Protein AF-A0A0D0BRH1-F1 (afdb_monomer_lite)

Organism: NCBI:txid944289

Secondary structure (DSSP, 8-state):
--HHHHHHHHHHHHTTTS---GGGS----HHHHHHTTPPPPHHHHHHHHHHHHHHHHHHHHHHHHHHHHHHHHHHHHHHH-TT----HHHHHHHHHHHHHHHHHHHHHHHHHHHHHHHHHHHT--SGGGT-----GGG----EEPPTTSSS-TT-EE--GGG--TT--TT-GGGS-----

Sequence (180 aa):
MPVTVIIQQQQQQTMHNTAQAAYNLPLLLPSEILLMGSSCDPVLLDYEWRLRYAAAHDALEQMRKHLLSRNAVLGWKLRYGHGVCEGNHSQNDVDRLTSKISACAARYRIHFKMIQHFSERLGKVNWSNGLKPLRGEDIWSISWGKDGDPTGEGYVVSSWIWNTSGIDHTNEENIAECKD

Radius of gyration: 23.88 Å; chains: 1; b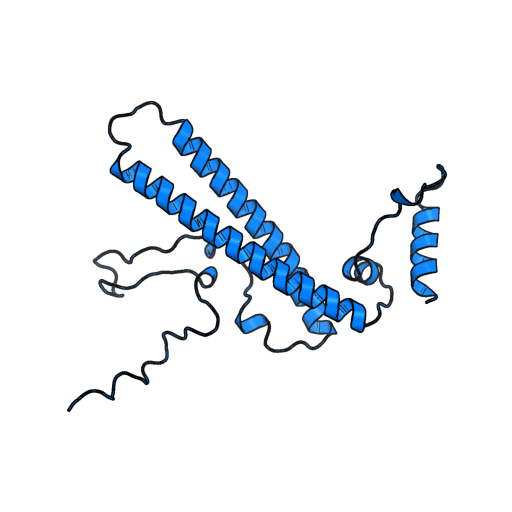ounding box: 44×70×58 Å

Foldseek 3Di:
DVQVVVVVVVVCVVDPDDDDDPVPPPPDQPLRSVVVVTDDDVVSLVVVLVVLLVQLVVLLVQLLVLQVVLVVLVVCCVPPVPPDPDDPPSVVSNVVSVVSNVVSLVSNQVSVVSNVVSCVVNVDPPSCLADDHDDPVQRHHWDADDPPDPPDHPDTDHHSSPDGRPDDPPCPPPPPPDDD

pLDDT: mean 74.86, std 16.6, range [39.56, 95.0]

Structure (mmCIF, N/CA/C/O backbone):
data_AF-A0A0D0BRH1-F1
#
_entry.id   AF-A0A0D0BRH1-F1
#
loop_
_atom_site.group_PDB
_atom_site.id
_atom_site.type_symbol
_atom_site.label_atom_id
_atom_site.label_alt_id
_atom_site.label_comp_id
_atom_site.label_asym_id
_atom_site.label_entity_id
_atom_site.label_seq_id
_atom_site.pdbx_PDB_ins_code
_atom_site.Cartn_x
_atom_site.Cartn_y
_atom_site.Cartn_z
_atom_site.occupancy
_atom_site.B_iso_or_equiv
_atom_site.auth_seq_id
_atom_site.auth_comp_id
_atom_site.auth_asym_id
_atom_site.auth_atom_id
_atom_site.pdbx_PDB_model_num
ATOM 1 N N . MET A 1 1 ? -22.704 5.656 24.750 1.00 46.12 1 MET A N 1
ATOM 2 C CA . MET A 1 1 ? -22.615 7.091 24.399 1.00 46.12 1 MET A CA 1
ATOM 3 C C . MET A 1 1 ? -21.843 8.010 25.381 1.00 46.12 1 MET A C 1
ATOM 5 O O . MET A 1 1 ? -21.705 9.168 25.020 1.00 46.12 1 MET A O 1
ATOM 9 N N . PRO A 1 2 ? -21.280 7.603 26.548 1.00 52.94 2 PRO A N 1
ATOM 10 C CA . PRO A 1 2 ? -20.543 8.553 27.409 1.00 52.94 2 PRO A CA 1
ATOM 11 C C . PRO A 1 2 ? -19.061 8.760 27.027 1.00 52.94 2 PRO A C 1
ATOM 13 O O . PRO A 1 2 ? -18.456 9.747 27.423 1.00 52.94 2 PRO A O 1
ATOM 16 N N . VAL A 1 3 ? -18.465 7.849 26.253 1.00 55.12 3 VAL A N 1
ATOM 17 C CA . VAL A 1 3 ? -17.013 7.829 25.986 1.00 55.12 3 VAL A CA 1
ATOM 18 C C . VAL A 1 3 ? -16.580 8.865 24.940 1.00 55.12 3 VAL A C 1
ATOM 20 O O . VAL A 1 3 ? -15.547 9.509 25.094 1.00 55.12 3 VAL A O 1
ATOM 23 N N . THR A 1 4 ? -17.394 9.088 23.907 1.00 54.50 4 THR A N 1
ATOM 24 C CA . THR A 1 4 ? -17.116 10.077 22.850 1.00 54.50 4 THR A CA 1
ATOM 25 C C . THR A 1 4 ? -17.102 11.510 23.381 1.00 54.50 4 THR A C 1
ATOM 27 O O . THR A 1 4 ? -16.318 12.331 22.910 1.00 54.50 4 THR A O 1
ATOM 30 N N . VAL A 1 5 ? -17.911 11.792 24.407 1.00 59.31 5 VAL A N 1
ATOM 31 C CA . VAL A 1 5 ? -17.961 13.094 25.088 1.00 59.31 5 VAL A CA 1
ATOM 32 C C . VAL A 1 5 ? -16.653 13.373 25.835 1.00 59.31 5 VAL A C 1
ATOM 34 O O . VAL A 1 5 ? -16.147 14.489 25.777 1.00 59.31 5 VAL A O 1
ATOM 37 N N . ILE A 1 6 ? -16.057 12.357 26.470 1.00 60.44 6 ILE A N 1
ATOM 38 C CA . ILE A 1 6 ? -14.798 12.499 27.224 1.00 60.44 6 ILE A CA 1
ATOM 39 C C . ILE A 1 6 ? -13.630 12.822 26.284 1.00 60.44 6 ILE A C 1
ATOM 41 O O . ILE A 1 6 ? -12.825 13.697 26.591 1.00 60.44 6 ILE A O 1
ATOM 45 N N . ILE A 1 7 ? -13.560 12.172 25.118 1.00 62.66 7 ILE A N 1
ATOM 46 C CA . ILE A 1 7 ? -12.506 12.425 24.119 1.00 62.66 7 ILE A CA 1
ATOM 47 C C . ILE A 1 7 ? -12.621 13.846 23.562 1.00 62.66 7 ILE A C 1
ATOM 49 O O . ILE A 1 7 ? -11.623 14.562 23.481 1.00 62.66 7 ILE A O 1
ATOM 53 N N . GLN A 1 8 ? -13.842 14.285 23.238 1.00 63.56 8 GLN A N 1
ATOM 54 C CA . GLN A 1 8 ? -14.086 15.660 22.795 1.00 63.56 8 GLN A CA 1
ATOM 55 C C . GLN A 1 8 ? -13.698 16.675 23.874 1.00 63.56 8 GLN A C 1
ATOM 57 O O . GLN A 1 8 ? -13.051 17.676 23.575 1.00 63.56 8 GLN A O 1
ATOM 62 N N . GLN A 1 9 ? -14.033 16.398 25.134 1.00 61.53 9 GLN A N 1
ATOM 63 C CA . GLN A 1 9 ? -13.709 17.278 26.252 1.00 61.53 9 GLN A CA 1
ATOM 64 C C . GLN A 1 9 ? -12.194 17.354 26.511 1.00 61.53 9 GLN A C 1
ATOM 66 O O . GLN A 1 9 ? -11.673 18.441 26.753 1.00 61.53 9 GLN A O 1
ATOM 71 N N . GLN A 1 10 ? -11.461 16.241 26.391 1.00 61.03 10 GLN A N 1
ATOM 72 C CA . GLN A 1 10 ? -9.995 16.224 26.502 1.00 61.03 10 GLN A CA 1
ATOM 73 C C . GLN A 1 10 ? -9.306 16.976 25.349 1.00 61.03 10 GLN A C 1
ATOM 75 O O . GLN A 1 10 ? -8.321 17.679 25.582 1.00 61.03 10 GLN A O 1
ATOM 80 N N . GLN A 1 11 ? -9.837 16.898 24.123 1.00 60.59 11 GLN A N 1
ATOM 81 C CA . GLN A 1 11 ? -9.320 17.660 22.976 1.00 60.59 11 GLN A CA 1
ATOM 82 C C . GLN A 1 11 ? -9.609 19.166 23.080 1.00 60.59 11 GLN A C 1
ATOM 84 O O . GLN A 1 11 ? -8.763 19.989 22.732 1.00 60.59 11 GLN A O 1
ATOM 89 N N . GLN A 1 12 ? -10.772 19.547 23.614 1.00 58.09 12 GLN A N 1
ATOM 90 C CA . GLN A 1 12 ? -11.109 20.952 23.869 1.00 58.09 12 GLN A CA 1
ATOM 91 C C . GLN A 1 12 ? -10.208 21.576 24.946 1.00 58.09 12 GLN A C 1
ATOM 93 O O . GLN A 1 12 ? -9.849 22.746 24.839 1.00 58.09 12 GLN A O 1
ATOM 98 N N . GLN A 1 13 ? -9.774 20.793 25.941 1.00 55.25 13 GLN A N 1
ATOM 99 C CA . GLN A 1 13 ? -8.814 21.244 26.958 1.00 55.25 13 GLN A CA 1
ATOM 100 C C . GLN A 1 13 ? -7.410 21.499 26.386 1.00 55.25 13 GLN A C 1
ATOM 102 O O . GLN A 1 13 ? -6.711 22.384 26.872 1.00 55.25 13 GLN A O 1
ATOM 107 N N . THR A 1 14 ? -6.997 20.777 25.337 1.00 52.25 14 THR A N 1
ATOM 108 C CA . THR A 1 14 ? -5.693 20.987 24.676 1.00 52.25 14 THR A CA 1
ATOM 109 C C . THR A 1 14 ? -5.696 22.166 23.695 1.00 52.25 14 THR A C 1
ATOM 111 O O . THR A 1 14 ? -4.631 22.690 23.379 1.00 52.25 14 THR A O 1
ATOM 114 N N . MET A 1 15 ? -6.871 22.621 23.240 1.00 52.47 15 MET A N 1
ATOM 115 C CA . MET A 1 15 ? -7.045 23.736 22.296 1.00 52.47 15 MET A CA 1
ATOM 116 C C . MET A 1 15 ? -7.800 24.926 22.909 1.00 52.47 15 MET A C 1
ATOM 118 O O . MET A 1 15 ? -8.689 25.517 22.296 1.00 52.47 15 MET A O 1
ATOM 122 N N . HIS A 1 16 ? -7.448 25.318 24.131 1.00 45.75 16 HIS A N 1
ATOM 123 C CA . HIS A 1 16 ? -7.953 26.556 24.722 1.00 45.75 16 HIS A CA 1
ATOM 124 C C . HIS A 1 16 ? -7.349 27.770 23.985 1.00 45.75 16 HIS A C 1
ATOM 126 O O . HIS A 1 16 ? -6.248 28.186 24.336 1.00 45.75 16 HIS A O 1
ATOM 132 N N . ASN A 1 17 ? -8.042 28.330 22.975 1.00 51.34 17 ASN A N 1
ATOM 133 C CA . ASN A 1 17 ? -8.305 29.787 22.888 1.00 51.34 17 ASN A CA 1
ATOM 134 C C . ASN A 1 17 ? -9.136 30.292 21.684 1.00 51.34 17 ASN A C 1
ATOM 136 O O . ASN A 1 17 ? -9.214 31.501 21.480 1.00 51.34 17 ASN A O 1
ATOM 140 N N . THR A 1 18 ? -9.752 29.452 20.848 1.00 54.81 18 THR A N 1
ATOM 141 C CA . THR A 1 18 ? -10.605 29.976 19.760 1.00 54.81 18 THR A CA 1
ATOM 142 C C . THR A 1 18 ? -11.904 29.198 19.673 1.00 54.81 18 THR A C 1
ATOM 144 O O . THR A 1 18 ? -11.907 27.974 19.766 1.00 54.81 18 THR A O 1
ATOM 147 N N . ALA A 1 19 ? -13.023 29.916 19.547 1.00 58.25 19 ALA A N 1
ATOM 148 C CA . ALA A 1 19 ? -14.340 29.328 19.345 1.00 58.25 19 ALA A CA 1
ATOM 149 C C . ALA A 1 19 ? -14.293 28.411 18.111 1.00 58.25 19 ALA A C 1
ATOM 151 O O . ALA A 1 19 ? -14.224 28.884 16.976 1.00 58.25 19 ALA A O 1
ATOM 152 N N . GLN A 1 20 ? -14.255 27.095 18.333 1.00 59.75 20 GLN A N 1
ATOM 153 C CA . GLN A 1 20 ? -14.137 26.129 17.250 1.00 59.75 20 GLN A CA 1
ATOM 154 C C . GLN A 1 20 ? -15.455 26.071 16.484 1.00 59.75 20 GLN A C 1
ATOM 156 O O . GLN A 1 20 ? -16.459 25.547 16.961 1.00 59.75 20 GLN A O 1
ATOM 161 N N . ALA A 1 21 ? -15.447 26.614 15.271 1.00 62.88 21 ALA A N 1
ATOM 162 C CA . ALA A 1 21 ? -16.516 26.377 14.319 1.00 62.88 21 ALA A CA 1
ATOM 163 C C . ALA A 1 21 ? -16.617 24.874 14.002 1.00 62.88 21 ALA A C 1
ATOM 165 O O . ALA A 1 21 ? -15.598 24.183 13.943 1.00 62.88 21 ALA A O 1
ATOM 166 N N . ALA A 1 22 ? -17.837 24.379 13.766 1.00 65.88 22 ALA A N 1
ATOM 167 C CA . ALA A 1 22 ? -18.137 22.950 13.634 1.00 65.88 22 ALA A CA 1
ATOM 168 C C . ALA A 1 22 ? -17.304 22.205 12.563 1.00 65.88 22 ALA A C 1
ATOM 170 O O . ALA A 1 22 ? -17.144 20.990 12.634 1.00 65.88 22 ALA A O 1
ATOM 171 N N . TYR A 1 23 ? -16.743 22.924 11.587 1.00 71.12 23 TYR A N 1
ATOM 172 C CA . TYR A 1 23 ? -15.885 22.367 10.538 1.00 71.12 23 TYR A CA 1
ATOM 173 C C . TYR A 1 23 ? -14.433 22.094 10.975 1.00 71.12 23 TYR A C 1
ATOM 175 O O . TYR A 1 23 ? -13.701 21.442 10.240 1.00 71.12 23 TYR A O 1
ATOM 183 N N . ASN A 1 24 ? -14.001 22.578 12.144 1.00 73.81 24 ASN A N 1
ATOM 184 C CA . ASN A 1 24 ? -12.652 22.335 12.676 1.00 73.81 24 ASN A CA 1
ATOM 185 C C . ASN A 1 24 ? -12.588 21.129 13.618 1.00 73.81 24 ASN A C 1
ATOM 187 O O . ASN A 1 24 ? -11.541 20.884 14.217 1.00 73.81 24 ASN A O 1
ATOM 191 N N . LEU A 1 25 ? -13.692 20.396 13.796 1.00 74.62 25 LEU A N 1
ATOM 192 C CA . LEU A 1 25 ? -13.668 19.221 14.652 1.00 74.62 25 LEU A CA 1
ATOM 193 C C . LEU A 1 25 ? -12.832 18.124 13.974 1.00 74.62 25 LEU A C 1
ATOM 195 O O . LEU A 1 25 ? -13.152 17.733 12.847 1.00 74.62 25 LEU A O 1
ATOM 199 N N . PRO A 1 26 ? -11.775 17.614 14.635 1.00 72.69 26 PRO A N 1
ATOM 200 C CA . PRO A 1 26 ? -10.977 16.528 14.092 1.00 72.69 26 PRO A CA 1
ATOM 201 C C . PRO A 1 26 ? -11.861 15.288 13.963 1.00 72.69 26 PRO A C 1
ATOM 203 O O . PRO A 1 26 ? -12.401 14.775 14.946 1.00 72.69 26 PRO A O 1
ATOM 206 N N . LEU A 1 27 ? -12.041 14.828 12.728 1.00 76.69 27 LEU A N 1
ATOM 207 C CA . LEU A 1 27 ? -12.885 13.682 12.432 1.00 76.69 27 LEU A CA 1
ATOM 208 C C . LEU A 1 27 ? -12.102 12.407 12.744 1.00 76.69 27 LEU A C 1
ATOM 210 O O . LEU A 1 27 ? -11.339 11.919 11.914 1.00 76.69 27 LEU A O 1
ATOM 214 N N . LEU A 1 28 ? -12.260 11.917 13.974 1.00 77.75 28 LEU A N 1
ATOM 215 C CA . LEU A 1 28 ? -11.532 10.748 14.445 1.00 77.75 28 LEU A CA 1
ATOM 216 C C . LEU A 1 28 ? -12.095 9.467 13.840 1.00 77.75 28 LEU A C 1
ATOM 218 O O . LEU A 1 28 ? -13.305 9.223 13.867 1.00 77.75 28 LEU A O 1
ATOM 222 N N . LEU A 1 29 ? -11.201 8.617 13.351 1.00 81.06 29 LEU A N 1
ATOM 223 C CA . LEU A 1 29 ? -11.568 7.269 12.933 1.00 81.06 29 LEU A CA 1
ATOM 224 C C . LEU A 1 29 ? -11.688 6.340 14.151 1.00 81.06 29 LEU A C 1
ATOM 226 O O . LEU A 1 29 ? -11.017 6.562 15.163 1.00 81.06 29 LEU A O 1
ATOM 230 N N . PRO A 1 30 ? -12.488 5.262 14.071 1.00 79.12 30 PRO A N 1
ATOM 231 C CA . PRO A 1 30 ? -12.593 4.285 15.157 1.00 79.12 30 PRO A CA 1
ATOM 232 C C . PRO A 1 30 ? -11.224 3.731 15.588 1.00 79.12 30 PRO A C 1
ATOM 234 O O . PRO A 1 30 ? -11.000 3.527 16.778 1.00 79.12 30 PRO A O 1
ATOM 237 N N . SER A 1 31 ? -10.265 3.596 14.665 1.00 76.44 31 SER A N 1
ATOM 238 C CA . SER A 1 31 ? -8.863 3.264 14.949 1.00 76.44 31 SER A CA 1
ATOM 239 C C . SER A 1 31 ? -8.186 4.243 15.899 1.00 76.44 31 SER A C 1
ATOM 241 O O . SER A 1 31 ? -7.452 3.827 16.788 1.00 76.44 31 SER A O 1
ATOM 243 N N . GLU A 1 32 ? -8.410 5.539 15.708 1.00 80.75 32 GLU A N 1
ATOM 244 C CA . GLU A 1 32 ? -7.771 6.601 16.490 1.00 80.75 32 GLU A CA 1
ATOM 245 C C . GLU A 1 32 ? -8.390 6.682 17.882 1.00 80.75 32 GLU A C 1
ATOM 247 O O . GLU A 1 32 ? -7.674 6.760 18.876 1.00 80.75 32 GLU A O 1
ATOM 252 N N . ILE A 1 33 ? -9.713 6.537 17.953 1.00 79.69 33 ILE A N 1
ATOM 253 C CA . ILE A 1 33 ? -10.472 6.431 19.202 1.00 79.69 33 ILE A CA 1
ATOM 254 C C . ILE A 1 33 ? -9.970 5.234 20.030 1.00 79.69 33 ILE A C 1
ATOM 256 O O . ILE A 1 33 ? -9.779 5.336 21.246 1.00 79.69 33 ILE A O 1
ATOM 260 N N . LEU A 1 34 ? -9.682 4.114 19.364 1.00 76.62 34 LEU A N 1
ATOM 261 C CA . LEU A 1 34 ? -9.135 2.923 20.001 1.00 76.62 34 LEU A CA 1
ATOM 262 C C . LEU A 1 34 ? -7.678 3.066 20.447 1.00 76.62 34 LEU A C 1
ATOM 264 O O . LEU A 1 34 ? -7.312 2.532 21.492 1.00 76.62 34 LEU A O 1
ATOM 268 N N . LEU A 1 35 ? -6.847 3.771 19.678 1.00 74.75 35 LEU A N 1
ATOM 269 C CA . LEU A 1 35 ? -5.469 4.087 20.068 1.00 74.75 35 LEU A CA 1
ATOM 270 C C . LEU A 1 35 ? -5.418 5.019 21.287 1.00 74.75 35 LEU A C 1
ATOM 272 O O . LEU A 1 35 ? -4.491 4.922 22.083 1.00 74.75 35 LEU A O 1
ATOM 276 N N . MET A 1 36 ? -6.437 5.861 21.478 1.00 77.44 36 MET A N 1
ATOM 277 C CA . MET A 1 36 ? -6.596 6.706 22.670 1.00 77.44 36 MET A CA 1
ATOM 278 C C . MET A 1 36 ? -7.079 5.937 23.917 1.00 77.44 36 MET A C 1
ATOM 280 O O . MET A 1 36 ? -7.303 6.544 24.960 1.00 77.44 36 MET A O 1
ATOM 284 N N . GLY A 1 37 ? -7.232 4.608 23.843 1.00 71.88 37 GLY A N 1
ATOM 285 C CA . GLY A 1 37 ? -7.558 3.760 24.999 1.00 71.88 37 GLY A CA 1
ATOM 286 C C . GLY A 1 37 ? -9.043 3.721 25.363 1.00 71.88 37 GLY A C 1
ATOM 287 O O . GLY A 1 37 ? -9.407 3.279 26.450 1.00 71.88 37 GLY A O 1
ATOM 288 N N . SER A 1 38 ? -9.909 4.175 24.462 1.00 74.25 38 SER A N 1
ATOM 289 C CA . SER A 1 38 ? -11.347 4.243 24.695 1.00 74.25 38 SER A CA 1
ATOM 290 C C . SER A 1 38 ? -12.094 3.073 24.037 1.00 74.25 38 SER A C 1
ATOM 292 O O . SER A 1 38 ? -11.607 2.468 23.078 1.00 74.25 38 SER A O 1
ATOM 294 N N . SER A 1 39 ? -13.268 2.705 24.562 1.00 74.31 39 SER A N 1
ATOM 295 C CA . SER A 1 39 ? -14.059 1.602 24.009 1.00 74.31 39 SER A CA 1
ATOM 296 C C . SER A 1 39 ? -14.870 2.051 22.788 1.00 74.31 39 SER A C 1
ATOM 298 O O . SER A 1 39 ? -15.708 2.950 22.867 1.00 74.31 39 SER A O 1
ATOM 300 N N . CYS A 1 40 ? -14.635 1.397 21.649 1.00 75.50 40 CYS A N 1
ATOM 301 C CA . CYS A 1 40 ? -15.464 1.525 20.451 1.00 75.50 40 CYS A CA 1
ATOM 302 C C . CYS A 1 40 ? -16.494 0.399 20.377 1.00 75.50 40 CYS A C 1
ATOM 304 O O . CYS A 1 40 ? -16.225 -0.729 20.788 1.00 75.50 40 CYS A O 1
ATOM 306 N N . ASP A 1 41 ? -17.652 0.706 19.794 1.00 84.56 41 ASP A N 1
ATOM 307 C CA . ASP A 1 41 ? -18.640 -0.304 19.420 1.00 84.56 41 ASP A CA 1
ATOM 308 C C . ASP A 1 41 ? -18.020 -1.284 18.398 1.00 84.56 41 ASP A C 1
ATOM 310 O O . ASP A 1 41 ? -17.479 -0.827 17.380 1.00 84.56 41 ASP A O 1
ATOM 314 N N . PRO A 1 42 ? -18.073 -2.613 18.633 1.00 82.62 42 PRO A N 1
ATOM 315 C CA . PRO A 1 42 ? -17.552 -3.608 17.696 1.00 82.62 42 PRO A CA 1
ATOM 316 C C . PRO A 1 42 ? -18.151 -3.497 16.287 1.00 82.62 42 PRO A C 1
ATOM 318 O O . PRO A 1 42 ? -17.465 -3.818 15.317 1.00 82.62 42 PRO A O 1
ATOM 321 N N . VAL A 1 43 ? -19.390 -3.011 16.146 1.00 87.00 43 VAL A N 1
ATOM 322 C CA . VAL A 1 43 ? -20.037 -2.828 14.835 1.00 87.00 43 VAL A CA 1
ATOM 323 C C . VAL A 1 43 ? -19.291 -1.792 13.993 1.00 87.00 43 VAL A C 1
ATOM 325 O O . VAL A 1 43 ? -19.029 -2.008 12.810 1.00 87.00 43 VAL A O 1
ATOM 328 N N . LEU A 1 44 ? -18.901 -0.675 14.607 1.00 86.06 44 LEU A N 1
ATOM 329 C CA . LEU A 1 44 ? -18.178 0.397 13.926 1.00 86.06 44 LEU A CA 1
ATOM 330 C C . LEU A 1 44 ? -16.768 -0.050 13.512 1.00 86.06 44 LEU A C 1
ATOM 332 O O . LEU A 1 44 ? -16.274 0.316 12.445 1.00 86.06 44 LEU A O 1
ATOM 336 N N . LEU A 1 45 ? -16.152 -0.892 14.340 1.00 86.19 45 LEU A N 1
ATOM 337 C CA . LEU A 1 45 ? -14.851 -1.490 14.068 1.00 86.19 45 LEU A CA 1
ATOM 338 C C . LEU A 1 45 ? -14.920 -2.490 12.900 1.00 86.19 45 LEU A C 1
ATOM 340 O O . LEU A 1 45 ? -14.013 -2.506 12.072 1.00 86.19 45 LEU A O 1
ATOM 344 N N . ASP A 1 46 ? -16.007 -3.262 12.763 1.00 88.44 46 ASP A N 1
ATOM 345 C CA . ASP A 1 46 ? -16.219 -4.144 11.600 1.00 88.44 46 ASP A CA 1
ATOM 346 C C . ASP A 1 46 ? -16.320 -3.343 10.294 1.00 88.44 46 ASP A C 1
ATOM 348 O O . ASP A 1 46 ? -15.699 -3.708 9.292 1.00 88.44 46 ASP A O 1
ATOM 352 N N . TYR A 1 47 ? -17.038 -2.216 10.304 1.00 89.81 47 TYR A N 1
ATOM 353 C CA . TYR A 1 47 ? -17.116 -1.332 9.139 1.00 89.81 47 TYR A CA 1
ATOM 354 C C . TYR A 1 47 ? -15.763 -0.727 8.775 1.00 89.81 47 TYR A C 1
ATOM 356 O O . TYR A 1 47 ? -15.387 -0.743 7.600 1.00 89.81 47 TYR A O 1
ATOM 364 N N . GLU A 1 48 ? -15.007 -0.231 9.758 1.00 90.00 48 GLU A N 1
ATOM 365 C CA . GLU A 1 48 ? -13.664 0.272 9.478 1.00 90.00 48 GLU A CA 1
ATOM 366 C C . GLU A 1 48 ? -12.764 -0.844 8.944 1.00 90.00 48 GLU A C 1
ATOM 368 O O . GLU A 1 48 ? -12.057 -0.637 7.959 1.00 90.00 48 GLU A O 1
ATOM 373 N N . TRP A 1 49 ? -12.814 -2.040 9.532 1.00 90.00 49 TRP A N 1
ATOM 374 C CA . TRP A 1 49 ? -12.027 -3.172 9.058 1.00 90.00 49 TRP A CA 1
ATOM 375 C C . TRP A 1 49 ? -12.302 -3.470 7.579 1.00 90.00 49 TRP A C 1
ATOM 377 O O . TRP A 1 49 ? -11.358 -3.569 6.793 1.00 90.00 49 TRP A O 1
ATOM 387 N N . ARG A 1 50 ? -13.577 -3.521 7.167 1.00 90.88 50 ARG A N 1
ATOM 388 C CA . ARG A 1 50 ? -13.968 -3.721 5.758 1.00 90.88 50 ARG A CA 1
ATOM 389 C C . ARG A 1 50 ? -13.461 -2.599 4.856 1.00 90.88 50 ARG A C 1
ATOM 391 O O . ARG A 1 50 ? -12.955 -2.872 3.768 1.00 90.88 50 ARG A O 1
ATOM 398 N N . LEU A 1 51 ? -13.558 -1.350 5.311 1.00 92.06 51 LEU A N 1
ATOM 399 C CA . LEU A 1 51 ? -13.058 -0.192 4.573 1.00 92.06 51 LEU A CA 1
ATOM 400 C C . LEU A 1 51 ? -11.541 -0.278 4.366 1.00 92.06 51 LEU A C 1
ATOM 402 O O . LEU A 1 51 ? -11.053 -0.073 3.256 1.00 92.06 51 LEU A O 1
ATOM 406 N N . ARG A 1 52 ? -10.784 -0.614 5.417 1.00 91.56 52 ARG A N 1
ATOM 407 C CA . ARG A 1 52 ? -9.324 -0.777 5.345 1.00 91.56 52 ARG A CA 1
ATOM 408 C C . ARG A 1 52 ? -8.938 -1.950 4.457 1.00 91.56 52 ARG A C 1
ATOM 410 O O . ARG A 1 52 ? -7.994 -1.819 3.686 1.00 91.56 52 ARG A O 1
ATOM 417 N N . TYR A 1 53 ? -9.672 -3.057 4.536 1.00 91.56 53 TYR A N 1
ATOM 418 C CA . TYR A 1 53 ? -9.475 -4.227 3.686 1.00 91.56 53 TYR A CA 1
ATOM 419 C C . TYR A 1 53 ? -9.636 -3.876 2.202 1.00 91.56 53 TYR A C 1
ATOM 421 O O . TYR A 1 53 ? -8.742 -4.151 1.403 1.00 91.56 53 TYR A O 1
ATOM 429 N N . ALA A 1 54 ? -10.717 -3.177 1.843 1.00 92.38 54 ALA A N 1
ATOM 430 C CA . ALA A 1 54 ? -10.923 -2.682 0.484 1.00 92.38 54 ALA A CA 1
ATOM 431 C C . ALA A 1 54 ? -9.827 -1.687 0.057 1.00 92.38 54 ALA A C 1
ATOM 433 O O . ALA A 1 54 ? -9.288 -1.797 -1.041 1.00 92.38 54 ALA A O 1
ATOM 434 N N . ALA A 1 55 ? -9.443 -0.757 0.938 1.00 92.94 55 ALA A N 1
ATOM 435 C CA . ALA A 1 55 ? -8.388 0.219 0.660 1.00 92.94 55 ALA A CA 1
ATOM 436 C C . ALA A 1 55 ? -7.004 -0.427 0.465 1.00 92.94 55 ALA A C 1
ATOM 438 O O . ALA A 1 55 ? -6.203 0.065 -0.330 1.00 92.94 55 ALA A O 1
ATOM 439 N N . ALA A 1 56 ? -6.710 -1.526 1.166 1.00 92.94 56 ALA A N 1
ATOM 440 C CA . ALA A 1 56 ? -5.483 -2.292 0.970 1.00 92.94 56 ALA A CA 1
ATOM 441 C C . ALA A 1 56 ? -5.457 -2.949 -0.417 1.00 92.94 56 ALA A C 1
ATOM 443 O O . ALA A 1 56 ? -4.451 -2.835 -1.117 1.00 92.94 56 ALA A O 1
ATOM 444 N N . HIS A 1 57 ? -6.564 -3.566 -0.840 1.00 92.00 57 HIS A N 1
ATOM 445 C CA . HIS A 1 57 ? -6.694 -4.131 -2.187 1.00 92.00 57 HIS A CA 1
ATOM 446 C C . HIS A 1 57 ? -6.585 -3.066 -3.278 1.00 92.00 57 HIS A C 1
ATOM 448 O O . HIS A 1 57 ? -5.814 -3.240 -4.215 1.00 92.00 57 HIS A O 1
ATOM 454 N N . ASP A 1 58 ? -7.262 -1.925 -3.130 1.00 94.31 58 ASP A N 1
ATOM 455 C CA . ASP A 1 58 ? -7.161 -0.816 -4.089 1.00 94.31 58 ASP A CA 1
ATOM 456 C C . ASP A 1 58 ? -5.725 -0.260 -4.180 1.00 94.31 58 ASP A C 1
ATOM 458 O O . ASP A 1 58 ? -5.193 -0.052 -5.272 1.00 94.31 58 ASP A O 1
ATOM 462 N N . ALA A 1 59 ? -5.035 -0.096 -3.044 1.00 93.75 59 ALA A N 1
ATOM 463 C CA . ALA A 1 59 ? -3.633 0.325 -3.034 1.00 93.75 59 ALA A CA 1
ATOM 464 C C . ALA A 1 59 ? -2.714 -0.687 -3.742 1.00 93.75 59 ALA A C 1
ATOM 466 O O . ALA A 1 59 ? -1.778 -0.287 -4.442 1.00 93.75 59 ALA A O 1
ATOM 467 N N . LEU A 1 60 ? -2.984 -1.984 -3.580 1.00 92.25 60 LEU A N 1
ATOM 468 C CA . LEU A 1 60 ? -2.239 -3.060 -4.225 1.00 92.25 60 LEU A CA 1
ATOM 469 C C . LEU A 1 60 ? -2.499 -3.073 -5.743 1.00 92.25 60 LEU A C 1
ATOM 471 O O . LEU A 1 60 ? -1.546 -3.109 -6.521 1.00 92.25 60 LEU A O 1
ATOM 475 N N . GLU A 1 61 ? -3.750 -2.933 -6.180 1.00 92.06 61 GLU A N 1
ATOM 476 C CA . GLU A 1 61 ? -4.111 -2.807 -7.599 1.00 92.06 61 GLU A CA 1
ATOM 477 C C . GLU A 1 61 ? -3.462 -1.591 -8.270 1.00 92.06 61 GLU A C 1
ATOM 479 O O . GLU A 1 61 ? -2.911 -1.682 -9.370 1.00 92.06 61 GLU A O 1
ATOM 484 N N . GLN A 1 62 ? -3.469 -0.437 -7.602 1.00 93.69 62 GLN A N 1
ATOM 485 C CA . GLN A 1 62 ? -2.787 0.762 -8.095 1.00 93.69 62 GLN A CA 1
ATOM 486 C C . GLN A 1 62 ? -1.277 0.533 -8.225 1.00 93.69 62 GLN A C 1
ATOM 488 O O . GLN A 1 62 ? -0.674 0.915 -9.232 1.00 93.69 62 GLN A O 1
ATOM 493 N N . MET A 1 63 ? -0.668 -0.150 -7.252 1.00 92.38 63 MET A N 1
ATOM 494 C CA . MET A 1 63 ? 0.746 -0.514 -7.299 1.00 92.38 63 MET A CA 1
ATOM 495 C C . MET A 1 63 ? 1.058 -1.439 -8.485 1.00 92.38 63 MET A C 1
ATOM 497 O O . MET A 1 63 ? 2.001 -1.157 -9.227 1.00 92.38 63 MET A O 1
ATOM 501 N N . ARG A 1 64 ? 0.247 -2.484 -8.721 1.00 91.00 64 ARG A N 1
ATOM 502 C CA . ARG A 1 64 ? 0.368 -3.384 -9.888 1.00 91.00 64 ARG A CA 1
ATOM 503 C C . ARG A 1 64 ? 0.334 -2.601 -11.198 1.00 91.00 64 ARG A C 1
ATOM 505 O O . ARG A 1 64 ? 1.221 -2.756 -12.037 1.00 91.00 64 ARG A O 1
ATOM 512 N N . LYS A 1 65 ? -0.641 -1.698 -11.353 1.00 92.19 65 LYS A N 1
ATOM 513 C CA . LYS A 1 65 ? -0.769 -0.840 -12.543 1.00 92.19 65 LYS A CA 1
ATOM 514 C C . LYS A 1 65 ? 0.481 0.010 -12.763 1.00 92.19 65 LYS A C 1
ATOM 516 O O . LYS A 1 65 ? 1.001 0.054 -13.875 1.00 92.19 65 LYS A O 1
ATOM 521 N N . HIS A 1 66 ? 1.004 0.646 -11.715 1.00 93.31 66 HIS A N 1
ATOM 522 C CA . HIS A 1 66 ? 2.216 1.461 -11.824 1.00 93.31 66 HIS A CA 1
ATOM 523 C C . HIS A 1 66 ? 3.468 0.638 -12.146 1.00 93.31 66 HIS A C 1
ATOM 525 O O . HIS A 1 66 ? 4.295 1.089 -12.941 1.00 93.31 66 HIS A O 1
ATOM 531 N N . LEU A 1 67 ? 3.596 -0.570 -11.591 1.00 91.44 67 LEU A N 1
ATOM 532 C CA . LEU A 1 67 ? 4.679 -1.498 -11.928 1.00 91.44 67 LEU A CA 1
ATOM 533 C C . LEU A 1 67 ? 4.622 -1.924 -13.398 1.00 91.44 67 LEU A C 1
ATOM 535 O O . LEU A 1 67 ? 5.657 -1.930 -14.066 1.00 91.44 67 LEU A O 1
ATOM 539 N N . LEU A 1 68 ? 3.428 -2.224 -13.914 1.00 90.56 68 LEU A N 1
ATOM 540 C CA . LEU A 1 68 ? 3.233 -2.587 -15.317 1.00 90.56 68 LEU A CA 1
ATOM 541 C C . LEU A 1 68 ? 3.570 -1.416 -16.250 1.00 90.56 68 LEU A C 1
ATOM 543 O O . LEU A 1 68 ? 4.314 -1.592 -17.213 1.00 90.56 68 LEU A O 1
ATOM 547 N N . SER A 1 69 ? 3.104 -0.203 -15.930 1.00 90.88 69 SER A N 1
ATOM 548 C CA . SER A 1 69 ? 3.459 1.004 -16.688 1.00 90.88 69 SER A CA 1
ATOM 549 C C . SER A 1 69 ? 4.967 1.258 -16.687 1.00 90.88 69 SER A C 1
ATOM 551 O O . SER A 1 69 ? 5.531 1.574 -17.731 1.00 90.88 69 SER A O 1
ATOM 553 N N . ARG A 1 70 ? 5.643 1.082 -15.543 1.00 90.62 70 ARG A N 1
ATOM 554 C CA . ARG A 1 70 ? 7.101 1.250 -15.443 1.00 90.62 70 ARG A CA 1
ATOM 555 C C . ARG A 1 70 ? 7.834 0.256 -16.339 1.00 90.62 70 ARG A C 1
ATOM 557 O O . ARG A 1 70 ? 8.756 0.655 -17.044 1.00 90.62 70 ARG A O 1
ATOM 564 N N . ASN A 1 71 ? 7.420 -1.010 -16.333 1.00 88.44 71 ASN A N 1
ATOM 565 C CA . ASN A 1 71 ? 8.006 -2.037 -17.194 1.00 88.44 71 ASN A CA 1
ATOM 566 C C . ASN A 1 71 ? 7.804 -1.699 -18.679 1.00 88.44 71 ASN A C 1
ATOM 568 O O . ASN A 1 71 ? 8.768 -1.705 -19.437 1.00 88.44 71 ASN A O 1
ATOM 572 N N . ALA A 1 72 ? 6.598 -1.280 -19.074 1.00 87.94 72 ALA A N 1
ATOM 573 C CA . ALA A 1 72 ? 6.319 -0.863 -20.447 1.00 87.94 72 ALA A CA 1
ATOM 574 C C . ALA A 1 72 ? 7.218 0.302 -20.907 1.00 87.94 72 ALA A C 1
ATOM 576 O O . ALA A 1 72 ? 7.800 0.233 -21.990 1.00 87.94 72 ALA A O 1
ATOM 577 N N . VAL A 1 73 ? 7.393 1.336 -20.072 1.00 88.12 73 VAL A N 1
ATOM 578 C CA . VAL A 1 73 ? 8.281 2.476 -20.371 1.00 88.12 73 VAL A CA 1
ATOM 579 C C . VAL A 1 73 ? 9.740 2.030 -20.485 1.00 88.12 73 VAL A C 1
ATOM 581 O O . VAL A 1 73 ? 10.433 2.435 -21.418 1.00 88.12 73 VAL A O 1
ATOM 584 N N . LEU A 1 74 ? 10.212 1.164 -19.583 1.00 86.69 74 LEU A N 1
ATOM 585 C CA . LEU A 1 74 ? 11.574 0.624 -19.639 1.00 86.69 74 LEU A CA 1
ATOM 586 C C . LEU A 1 74 ? 11.796 -0.254 -20.877 1.00 86.69 74 LEU A C 1
ATOM 588 O O . LEU A 1 74 ? 12.817 -0.117 -21.544 1.00 86.69 74 LEU A O 1
ATOM 592 N N . GLY A 1 75 ? 10.836 -1.112 -21.223 1.00 86.56 75 GLY A N 1
ATOM 593 C CA . GLY A 1 75 ? 10.892 -1.962 -22.411 1.00 86.56 75 GLY A CA 1
ATOM 594 C C . GLY A 1 75 ? 10.817 -1.170 -23.717 1.00 86.56 75 GLY A C 1
ATOM 595 O O . GLY A 1 75 ? 11.437 -1.560 -24.706 1.00 86.56 75 GLY A O 1
ATOM 596 N N . TRP A 1 76 ? 10.093 -0.047 -23.732 1.00 85.94 76 TRP A N 1
ATOM 597 C CA . TRP A 1 76 ? 10.116 0.904 -24.843 1.00 85.94 76 TRP A CA 1
ATOM 598 C C . TRP A 1 76 ? 11.476 1.605 -24.940 1.00 85.94 76 TRP A C 1
ATOM 600 O O . TRP A 1 76 ? 12.080 1.606 -26.010 1.00 85.94 76 TRP A O 1
ATOM 610 N N . LYS A 1 77 ? 12.008 2.114 -23.818 1.00 84.31 77 LYS A N 1
ATOM 611 C CA . LYS A 1 77 ? 13.330 2.763 -23.755 1.00 84.31 77 LYS A CA 1
ATOM 612 C C . LYS A 1 77 ? 14.444 1.821 -24.216 1.00 84.31 77 LYS A C 1
ATOM 614 O O . LYS A 1 77 ? 15.327 2.249 -24.947 1.00 84.31 77 LYS A O 1
ATOM 619 N N . LEU A 1 78 ? 14.388 0.547 -23.830 1.00 85.00 78 LEU A N 1
ATOM 620 C CA . LEU A 1 78 ? 15.373 -0.455 -24.234 1.00 85.00 78 LEU A CA 1
ATOM 621 C C . LEU A 1 78 ? 15.326 -0.754 -25.739 1.00 85.00 78 LEU A C 1
ATOM 623 O O . LEU A 1 78 ? 16.373 -0.975 -26.328 1.00 85.00 78 LEU A O 1
ATOM 627 N N . ARG A 1 79 ? 14.137 -0.757 -26.359 1.00 85.56 79 ARG A N 1
ATOM 628 C CA . ARG A 1 79 ? 13.965 -1.065 -27.791 1.00 85.56 79 ARG A CA 1
ATOM 629 C C . ARG A 1 79 ? 14.221 0.122 -28.715 1.00 85.56 79 ARG A C 1
ATOM 631 O O . ARG A 1 79 ? 14.770 -0.056 -29.795 1.00 85.56 79 ARG A O 1
ATOM 638 N N . TYR A 1 80 ? 13.788 1.313 -28.311 1.00 81.88 80 TYR A N 1
ATOM 639 C CA . TYR A 1 80 ? 13.734 2.493 -29.180 1.00 81.88 80 TYR A CA 1
ATOM 640 C C . TYR A 1 80 ? 14.607 3.656 -28.696 1.00 81.88 80 TYR A C 1
ATOM 642 O O . TYR A 1 80 ? 14.689 4.675 -29.370 1.00 81.88 80 TYR A O 1
ATOM 650 N N . GLY A 1 81 ? 15.270 3.535 -27.542 1.00 73.19 81 GLY A N 1
ATOM 651 C CA . GLY A 1 81 ? 16.111 4.594 -26.974 1.00 73.19 81 GLY A CA 1
ATOM 652 C C . GLY A 1 81 ? 17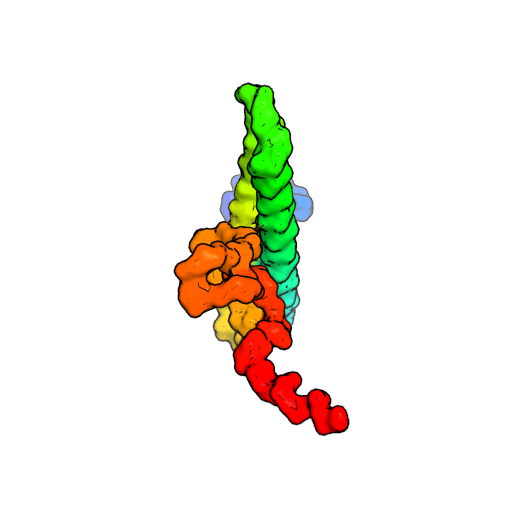.509 4.707 -27.586 1.00 73.19 81 GLY A C 1
ATOM 653 O O . GLY A 1 81 ? 18.312 5.513 -27.120 1.00 73.19 81 GLY A O 1
ATOM 654 N N . HIS A 1 82 ? 17.840 3.904 -28.598 1.00 75.06 82 HIS A N 1
ATOM 655 C CA . HIS A 1 82 ? 19.141 3.972 -29.258 1.00 75.06 82 HIS A CA 1
ATOM 656 C C . HIS A 1 82 ? 19.266 5.267 -30.082 1.00 75.06 82 HIS A C 1
ATOM 658 O O . HIS A 1 82 ? 18.389 5.592 -30.875 1.00 75.06 82 HIS A O 1
ATOM 664 N N . GLY A 1 83 ? 20.369 6.004 -29.907 1.00 68.44 83 GLY A N 1
ATOM 665 C CA . GLY A 1 83 ? 20.722 7.170 -30.734 1.00 68.44 83 GLY A CA 1
ATOM 666 C C . GLY A 1 83 ? 20.273 8.544 -30.217 1.00 68.44 83 GLY A C 1
ATOM 667 O O . GLY A 1 83 ? 20.692 9.551 -30.781 1.00 68.44 83 GLY A O 1
ATOM 668 N N . VAL A 1 84 ? 19.491 8.622 -29.134 1.00 66.88 84 VAL A N 1
ATOM 669 C CA . VAL A 1 84 ? 19.099 9.898 -28.506 1.00 66.88 84 VAL A CA 1
ATOM 670 C C . VAL A 1 84 ? 19.925 10.119 -27.236 1.00 66.88 84 VAL A C 1
ATOM 672 O O . VAL A 1 84 ? 19.758 9.409 -26.248 1.00 66.88 84 VAL A O 1
ATOM 675 N N . CYS A 1 85 ? 20.832 11.101 -27.266 1.00 59.44 85 CYS A N 1
ATOM 676 C CA . CYS A 1 85 ? 21.707 11.445 -26.134 1.00 59.44 85 CYS A CA 1
ATOM 677 C C . CYS A 1 85 ? 20.981 12.263 -25.039 1.00 59.44 85 CYS A C 1
ATOM 679 O O . CYS A 1 85 ? 21.445 12.342 -23.905 1.00 59.44 85 CYS A O 1
ATOM 681 N N . GLU A 1 86 ? 19.807 12.832 -25.338 1.00 58.22 86 GLU A N 1
ATOM 682 C CA . GLU A 1 86 ? 19.036 13.658 -24.398 1.00 58.22 86 GLU A CA 1
ATOM 683 C C . GLU A 1 86 ? 17.884 12.865 -23.755 1.00 58.22 86 GLU A C 1
ATOM 685 O O . GLU A 1 86 ? 16.758 12.806 -24.246 1.00 58.22 86 GLU A O 1
ATOM 690 N N . GLY A 1 87 ? 18.184 12.205 -22.634 1.00 61.38 87 GLY A N 1
ATOM 691 C CA . GLY A 1 87 ? 17.309 11.228 -21.975 1.00 61.38 87 GLY A CA 1
ATOM 692 C C . GLY A 1 87 ? 16.431 11.738 -20.822 1.00 61.38 87 GLY A C 1
ATOM 693 O O . GLY A 1 87 ? 16.143 10.953 -19.922 1.00 61.38 87 GLY A O 1
ATOM 694 N N . ASN A 1 88 ? 16.005 13.006 -20.795 1.00 67.75 88 ASN A N 1
ATOM 695 C CA . ASN A 1 88 ? 15.363 13.572 -19.592 1.00 67.75 88 ASN A CA 1
ATOM 696 C C . ASN A 1 88 ? 13.880 13.196 -19.415 1.00 67.75 88 ASN A C 1
ATOM 698 O O . ASN A 1 88 ? 13.460 12.886 -18.304 1.00 67.75 88 ASN A O 1
ATOM 702 N N . HIS A 1 89 ? 13.065 13.177 -20.477 1.00 71.69 89 HIS A N 1
ATOM 703 C CA . HIS A 1 89 ? 11.616 12.955 -20.327 1.00 71.69 89 HIS A CA 1
ATOM 704 C C . HIS A 1 89 ? 11.258 11.528 -19.897 1.00 71.69 89 HIS A C 1
ATOM 706 O O . HIS A 1 89 ? 10.488 11.342 -18.958 1.00 71.69 89 HIS A O 1
ATOM 712 N N . SER A 1 90 ? 11.870 10.519 -20.522 1.00 74.00 90 SER A N 1
ATOM 713 C CA . SER A 1 90 ? 11.622 9.117 -20.164 1.00 74.00 90 SER A CA 1
ATOM 714 C C . SER A 1 90 ? 12.163 8.767 -18.776 1.00 74.00 90 SER A C 1
ATOM 716 O O . SER A 1 90 ? 11.561 7.958 -18.073 1.00 74.00 90 SER A O 1
ATOM 718 N N . GLN A 1 91 ? 13.268 9.390 -18.350 1.00 81.94 91 GLN A N 1
ATOM 719 C CA . GLN A 1 91 ? 13.781 9.235 -16.991 1.00 81.94 91 GLN A CA 1
ATOM 720 C C . GLN A 1 91 ? 12.837 9.874 -15.964 1.00 81.94 91 GLN A C 1
ATOM 722 O O . GLN A 1 91 ? 12.455 9.206 -15.005 1.00 81.94 91 GLN A O 1
ATOM 727 N N . ASN A 1 92 ? 12.358 11.094 -16.224 1.00 86.31 92 ASN A N 1
ATOM 728 C CA . ASN A 1 92 ? 11.368 11.765 -15.377 1.00 86.31 92 ASN A CA 1
ATOM 729 C C . ASN A 1 92 ? 10.077 10.941 -15.223 1.00 86.31 92 ASN A C 1
ATOM 731 O O . ASN A 1 92 ? 9.510 10.875 -14.131 1.00 86.31 92 ASN A O 1
ATOM 735 N N . ASP A 1 93 ? 9.615 10.280 -16.288 1.00 86.56 93 ASP A N 1
ATOM 736 C CA . ASP A 1 93 ? 8.443 9.401 -16.226 1.00 86.56 93 ASP A CA 1
ATOM 737 C C . ASP A 1 93 ? 8.690 8.161 -15.356 1.00 86.56 93 ASP A C 1
ATOM 739 O O . ASP A 1 93 ? 7.833 7.787 -14.547 1.00 86.56 93 ASP A O 1
ATOM 743 N N . VAL A 1 94 ? 9.871 7.545 -15.466 1.00 88.50 94 VAL A N 1
ATOM 744 C CA . VAL A 1 94 ? 10.273 6.420 -14.607 1.00 88.50 94 VAL A CA 1
ATOM 745 C C . VAL A 1 94 ? 10.371 6.855 -13.144 1.00 88.50 94 VAL A C 1
ATOM 747 O O . VAL A 1 94 ? 9.886 6.136 -12.264 1.00 88.50 94 VAL A O 1
ATOM 750 N N . ASP A 1 95 ? 10.927 8.030 -12.865 1.00 90.56 95 ASP A N 1
ATOM 751 C CA . ASP A 1 95 ? 11.070 8.558 -11.506 1.00 90.56 95 ASP A CA 1
ATOM 752 C C . ASP A 1 95 ? 9.702 8.903 -10.899 1.00 90.56 95 ASP A C 1
ATOM 754 O O . ASP A 1 95 ? 9.401 8.557 -9.748 1.00 90.56 95 ASP A O 1
ATOM 758 N N . ARG A 1 96 ? 8.802 9.487 -11.701 1.00 92.44 96 ARG A N 1
ATOM 759 C CA . ARG A 1 96 ? 7.407 9.741 -11.319 1.00 92.44 96 ARG A CA 1
ATOM 760 C C . ARG A 1 96 ? 6.666 8.445 -11.003 1.00 92.44 96 ARG A C 1
ATOM 762 O O . ARG A 1 96 ? 5.933 8.388 -10.015 1.00 92.44 96 ARG A O 1
ATOM 769 N N . LEU A 1 97 ? 6.832 7.406 -11.820 1.00 92.56 97 LEU A N 1
ATOM 770 C CA . LEU A 1 97 ? 6.229 6.095 -11.567 1.00 92.56 97 LEU A CA 1
ATOM 771 C C . LEU A 1 97 ? 6.809 5.444 -10.310 1.00 92.56 97 LEU A C 1
ATOM 773 O O . LEU A 1 97 ? 6.051 4.914 -9.503 1.00 92.56 97 LEU A O 1
ATOM 777 N N . THR A 1 98 ? 8.117 5.549 -10.093 1.00 92.00 98 THR A N 1
ATOM 778 C CA . THR A 1 98 ? 8.787 5.027 -8.891 1.00 92.00 98 THR A CA 1
ATOM 779 C C . THR A 1 98 ? 8.262 5.706 -7.624 1.00 92.00 98 THR A C 1
ATOM 781 O O . THR A 1 98 ? 7.954 5.036 -6.639 1.00 92.00 98 THR A O 1
ATOM 784 N N . SER A 1 99 ? 8.048 7.021 -7.681 1.00 94.38 99 SER A N 1
ATOM 785 C CA . SER A 1 99 ? 7.462 7.806 -6.587 1.00 94.38 99 SER A CA 1
ATOM 786 C C . SER A 1 99 ? 6.001 7.429 -6.310 1.00 94.38 99 SER A C 1
ATOM 788 O O . SER A 1 99 ? 5.567 7.366 -5.162 1.00 94.38 99 SER A O 1
ATOM 790 N N . LYS A 1 100 ? 5.221 7.125 -7.354 1.00 94.62 100 LYS A N 1
ATOM 791 C CA . LYS A 1 100 ? 3.851 6.614 -7.194 1.00 94.62 100 LYS A CA 1
ATOM 792 C C . LYS A 1 100 ? 3.833 5.216 -6.577 1.00 94.62 100 LYS A C 1
ATOM 794 O O . LYS A 1 100 ? 3.029 4.962 -5.686 1.00 94.62 100 LYS A O 1
ATOM 799 N N . ILE A 1 101 ? 4.733 4.327 -7.004 1.00 93.38 101 ILE A N 1
ATOM 800 C CA . ILE A 1 101 ? 4.866 2.973 -6.446 1.00 93.38 101 ILE A CA 1
ATOM 801 C C . ILE A 1 101 ? 5.196 3.045 -4.953 1.00 93.38 101 ILE A C 1
ATOM 803 O O . ILE A 1 101 ? 4.550 2.362 -4.159 1.00 93.38 101 ILE A O 1
ATOM 807 N N . SER A 1 102 ? 6.147 3.893 -4.550 1.00 93.88 102 SER A N 1
ATOM 808 C CA . SER A 1 102 ? 6.510 4.044 -3.137 1.00 93.88 102 SER A CA 1
ATOM 809 C C . SER A 1 102 ? 5.357 4.610 -2.299 1.00 93.88 102 SER A C 1
ATOM 811 O O . SER A 1 102 ? 5.103 4.113 -1.200 1.00 93.88 102 SER A O 1
ATOM 813 N N . ALA A 1 103 ? 4.596 5.571 -2.835 1.00 94.62 103 ALA A N 1
ATOM 814 C CA . ALA A 1 103 ? 3.397 6.099 -2.187 1.00 94.62 103 ALA A CA 1
ATOM 815 C C . ALA A 1 103 ? 2.303 5.025 -2.018 1.00 94.62 103 ALA A C 1
ATOM 817 O O . ALA A 1 103 ? 1.734 4.889 -0.932 1.00 94.62 103 ALA A O 1
ATOM 818 N N . CYS A 1 104 ? 2.034 4.219 -3.051 1.00 94.44 104 CYS A N 1
ATOM 819 C CA . CYS A 1 104 ? 1.094 3.097 -2.967 1.00 94.44 104 CYS A CA 1
ATOM 820 C C . CYS A 1 104 ? 1.559 2.042 -1.953 1.00 94.44 104 CYS A C 1
ATOM 822 O O . CYS A 1 104 ? 0.762 1.599 -1.126 1.00 94.44 104 CYS A O 1
ATOM 824 N N . ALA A 1 105 ? 2.850 1.697 -1.944 1.00 94.38 105 ALA A N 1
ATOM 825 C CA . ALA A 1 105 ? 3.423 0.755 -0.985 1.00 94.38 105 ALA A CA 1
ATOM 826 C C . ALA A 1 105 ? 3.300 1.258 0.464 1.00 94.38 105 ALA A C 1
ATOM 828 O O . ALA A 1 105 ? 2.973 0.485 1.367 1.00 94.38 105 ALA A O 1
ATOM 829 N N . ALA A 1 106 ? 3.514 2.556 0.701 1.00 94.69 106 ALA A N 1
ATOM 830 C CA . ALA A 1 106 ? 3.320 3.166 2.014 1.00 94.69 106 ALA A CA 1
ATOM 831 C C . ALA A 1 106 ? 1.851 3.095 2.462 1.00 94.69 106 ALA A C 1
ATOM 833 O O . ALA A 1 106 ? 1.574 2.647 3.577 1.00 94.69 106 ALA A O 1
ATOM 834 N N . ARG A 1 107 ? 0.907 3.456 1.580 1.00 94.19 107 ARG A N 1
ATOM 835 C CA . ARG A 1 107 ? -0.540 3.354 1.848 1.00 94.19 107 ARG A CA 1
ATOM 836 C C . ARG A 1 107 ? -0.956 1.922 2.171 1.00 94.19 107 ARG A C 1
ATOM 838 O O . ARG A 1 107 ? -1.624 1.697 3.178 1.00 94.19 107 ARG A O 1
ATOM 845 N N . TYR A 1 108 ? -0.498 0.955 1.376 1.00 95.00 108 TYR A N 1
ATOM 846 C CA . TYR A 1 108 ? -0.737 -0.463 1.624 1.00 95.00 108 TYR A CA 1
ATOM 847 C C . TYR A 1 108 ? -0.239 -0.883 3.011 1.00 95.00 108 TYR A C 1
ATOM 849 O O . TYR A 1 108 ? -0.997 -1.453 3.790 1.00 95.00 108 TYR A O 1
ATOM 857 N N . ARG A 1 109 ? 1.011 -0.552 3.363 1.00 94.25 109 ARG A N 1
ATOM 858 C CA . ARG A 1 109 ? 1.605 -0.902 4.665 1.00 94.25 109 ARG A CA 1
ATOM 859 C C . ARG A 1 109 ? 0.835 -0.304 5.842 1.00 94.25 109 ARG A C 1
ATOM 861 O O . ARG A 1 109 ? 0.686 -0.975 6.860 1.00 94.25 109 ARG A O 1
ATOM 868 N N . ILE A 1 110 ? 0.347 0.930 5.712 1.00 92.06 110 ILE A N 1
ATOM 869 C CA . ILE A 1 110 ? -0.487 1.573 6.737 1.00 92.06 110 ILE A CA 1
ATOM 870 C C . ILE A 1 110 ? -1.793 0.792 6.919 1.00 92.06 110 ILE A C 1
ATOM 872 O O . ILE A 1 110 ? -2.125 0.412 8.041 1.00 92.06 110 ILE A O 1
ATOM 876 N N . HIS A 1 111 ? -2.511 0.506 5.830 1.00 91.94 111 HIS A N 1
ATOM 877 C CA . HIS A 1 111 ? -3.768 -0.239 5.904 1.00 91.94 111 HIS A CA 1
ATOM 878 C C . HIS A 1 111 ? -3.562 -1.670 6.412 1.00 91.94 111 HIS A C 1
ATOM 880 O O . HIS A 1 111 ? -4.307 -2.109 7.282 1.00 91.94 111 HIS A O 1
ATOM 886 N N . PHE A 1 112 ? -2.512 -2.358 5.960 1.00 92.00 112 PHE A N 1
ATOM 887 C CA . PHE A 1 112 ? -2.169 -3.711 6.396 1.00 92.00 112 PHE A CA 1
ATOM 888 C C . PHE A 1 112 ? -1.925 -3.791 7.909 1.00 92.00 112 PHE A C 1
ATOM 890 O O . PHE A 1 112 ? -2.489 -4.659 8.570 1.00 92.00 112 PHE A O 1
ATOM 897 N N . LYS A 1 113 ? -1.159 -2.850 8.484 1.00 90.38 113 LYS A N 1
ATOM 898 C CA . LYS A 1 113 ? -0.935 -2.790 9.942 1.00 90.38 113 LYS A CA 1
ATOM 899 C C . LYS A 1 113 ? -2.241 -2.625 10.723 1.00 90.38 113 LYS A C 1
ATOM 901 O O . LYS A 1 113 ? -2.425 -3.272 11.750 1.00 90.38 113 LYS A O 1
ATOM 906 N N . MET A 1 114 ? -3.152 -1.784 10.230 1.00 88.25 114 MET A N 1
ATOM 907 C CA . MET A 1 114 ? -4.454 -1.576 10.872 1.00 88.25 114 MET A CA 1
ATOM 908 C C . MET A 1 114 ? -5.342 -2.821 10.772 1.00 88.25 114 MET A C 1
ATOM 910 O O . MET A 1 114 ? -5.951 -3.214 11.762 1.00 88.25 114 MET A O 1
ATOM 914 N N . ILE A 1 115 ? -5.373 -3.477 9.606 1.00 90.19 115 ILE A N 1
ATOM 915 C CA . ILE A 1 115 ? -6.100 -4.739 9.401 1.00 90.19 115 ILE A CA 1
ATOM 916 C C . ILE A 1 115 ? -5.584 -5.811 10.360 1.00 90.19 115 ILE A C 1
ATOM 918 O O . ILE A 1 115 ? -6.399 -6.463 11.007 1.00 90.19 115 ILE A O 1
ATOM 922 N N . GLN A 1 116 ? -4.261 -5.957 10.489 1.00 89.12 116 GLN A N 1
ATOM 923 C CA . GLN A 1 116 ? -3.642 -6.913 11.407 1.00 89.12 116 GLN A CA 1
ATOM 924 C C . GLN A 1 116 ? -4.098 -6.657 12.851 1.00 89.12 116 GLN A C 1
ATOM 926 O O . GLN A 1 116 ? -4.686 -7.539 13.472 1.00 89.12 116 GLN A O 1
ATOM 931 N N . HIS A 1 117 ? -3.944 -5.424 13.336 1.00 85.81 117 HIS A N 1
ATOM 932 C CA . HIS A 1 117 ? -4.330 -5.033 14.694 1.00 85.81 117 HIS A CA 1
ATOM 933 C C . HIS A 1 117 ? -5.828 -5.232 14.993 1.00 85.81 117 HIS A C 1
ATOM 935 O O . HIS A 1 117 ? -6.220 -5.606 16.097 1.00 85.81 117 HIS A O 1
ATOM 941 N N . PHE A 1 118 ? -6.694 -4.983 14.013 1.00 83.69 118 PHE A N 1
ATOM 942 C CA . PHE A 1 118 ? -8.131 -5.191 14.168 1.00 83.69 118 PHE A CA 1
ATOM 943 C C . PHE A 1 118 ? -8.550 -6.648 14.034 1.00 83.69 118 PHE A C 1
ATOM 945 O O . PHE A 1 118 ? -9.492 -7.066 14.702 1.00 83.69 118 PHE A O 1
ATOM 952 N N . SER A 1 119 ? -7.859 -7.428 13.208 1.00 84.69 119 SER A N 1
ATOM 953 C CA . SER A 1 119 ? -8.177 -8.839 13.017 1.00 84.69 119 SER A CA 1
ATOM 954 C C . SER A 1 119 ? -8.003 -9.654 14.295 1.00 84.69 119 SER A C 1
ATOM 956 O O . SER A 1 119 ? -8.853 -10.493 14.586 1.00 84.69 119 SER A O 1
ATOM 958 N N . GLU A 1 120 ? -6.975 -9.337 15.089 1.00 82.19 120 GLU A N 1
ATOM 959 C CA . GLU A 1 120 ? -6.717 -9.946 16.396 1.00 82.19 120 GLU A CA 1
ATOM 960 C C . GLU A 1 120 ? -7.865 -9.662 17.372 1.00 82.19 120 GLU A C 1
ATOM 962 O O . GLU A 1 120 ? -8.256 -10.529 18.147 1.00 82.19 120 GLU A O 1
ATOM 967 N N . ARG A 1 121 ? -8.466 -8.467 17.294 1.00 78.94 121 ARG A N 1
ATOM 968 C CA . ARG A 1 121 ? -9.561 -8.057 18.185 1.00 78.94 121 ARG A CA 1
ATOM 969 C C . ARG A 1 121 ? -10.945 -8.513 17.753 1.00 78.94 121 ARG A C 1
ATOM 971 O O . ARG A 1 121 ? -11.768 -8.813 18.610 1.00 78.94 121 ARG A O 1
ATOM 978 N N . LEU A 1 122 ? -11.217 -8.551 16.451 1.00 82.38 122 LEU A N 1
ATOM 979 C CA . LEU A 1 122 ? -12.499 -9.017 15.913 1.00 82.38 122 LEU A CA 1
ATOM 980 C C . LEU A 1 122 ? -12.536 -10.530 15.668 1.00 82.38 122 LEU A C 1
ATOM 982 O O . LEU A 1 122 ? -13.584 -11.046 15.285 1.00 82.38 122 LEU A O 1
ATOM 986 N N . GLY A 1 123 ? -11.412 -11.234 15.836 1.00 80.69 123 GLY A N 1
ATOM 987 C CA . GLY A 1 123 ? -11.314 -12.669 15.571 1.00 80.69 123 GLY A CA 1
ATOM 988 C C . GLY A 1 123 ? -11.550 -13.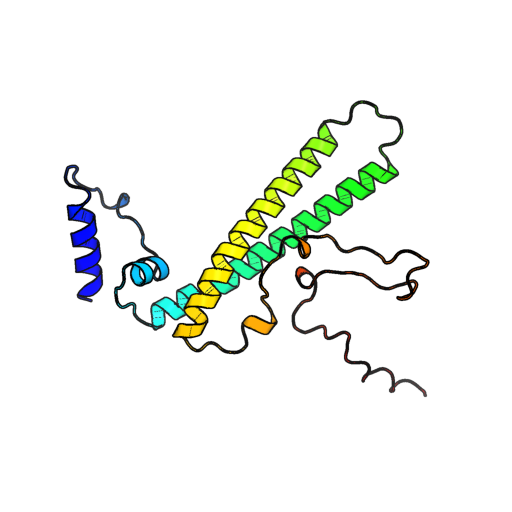026 14.101 1.00 80.69 123 GLY A C 1
ATOM 989 O O . GLY A 1 123 ? -12.106 -14.082 13.805 1.00 80.69 123 GLY A O 1
ATOM 990 N N . LYS A 1 124 ? -11.184 -12.145 13.155 1.00 81.06 124 LYS A N 1
ATOM 991 C CA . LYS A 1 124 ? -11.336 -12.444 11.721 1.00 81.06 124 LYS A CA 1
ATOM 992 C C . LYS A 1 124 ? -10.289 -13.472 11.308 1.00 81.06 124 LYS A C 1
ATOM 994 O O . LYS A 1 124 ? -9.091 -13.210 11.377 1.00 81.06 124 LYS A O 1
ATOM 999 N N . VAL A 1 125 ? -10.754 -14.611 10.814 1.00 73.06 125 VAL A N 1
ATOM 1000 C CA . VAL A 1 125 ? -9.923 -15.691 10.267 1.00 73.06 125 VAL A CA 1
ATOM 1001 C C . VAL A 1 125 ? -9.923 -15.585 8.730 1.00 73.06 125 VAL A C 1
ATOM 1003 O O . VAL A 1 125 ? -10.860 -15.034 8.154 1.00 73.06 125 VAL A O 1
ATOM 1006 N N . ASN A 1 126 ? -8.878 -16.074 8.053 1.00 75.81 126 ASN A N 1
ATOM 1007 C CA . ASN A 1 126 ? -8.737 -16.172 6.581 1.00 75.81 126 ASN A CA 1
ATOM 1008 C C . ASN A 1 126 ? -8.423 -14.893 5.781 1.00 75.81 126 ASN A C 1
ATOM 1010 O O . ASN A 1 126 ? -8.200 -14.975 4.573 1.00 75.81 126 ASN A O 1
ATOM 1014 N N . TRP A 1 127 ? -8.332 -13.714 6.399 1.00 79.81 127 TRP A N 1
ATOM 1015 C CA . TRP A 1 127 ? -7.940 -12.492 5.671 1.00 79.81 127 TRP A CA 1
ATOM 1016 C C . TRP A 1 127 ? -6.475 -12.520 5.189 1.00 79.81 127 TRP A C 1
ATOM 1018 O O . TRP A 1 127 ? -6.138 -11.863 4.203 1.00 79.81 127 TRP A O 1
ATOM 1028 N N . SER A 1 128 ? -5.625 -13.319 5.844 1.00 77.88 128 SER A N 1
ATOM 1029 C CA . SER A 1 128 ? -4.207 -13.525 5.521 1.00 77.88 128 SER A CA 1
ATOM 1030 C C . SER A 1 128 ? -3.961 -14.320 4.235 1.00 77.88 128 SER A C 1
ATOM 1032 O O . SER A 1 128 ? -2.837 -14.339 3.739 1.00 77.88 128 SER A O 1
ATOM 1034 N N . ASN A 1 129 ? -4.990 -14.967 3.673 1.00 79.12 129 ASN A N 1
ATOM 1035 C CA . ASN A 1 129 ? -4.849 -15.754 2.445 1.00 79.12 129 ASN A CA 1
ATOM 1036 C C . ASN A 1 129 ? -4.632 -14.860 1.215 1.00 79.12 129 ASN A C 1
ATOM 1038 O O . ASN A 1 129 ? -3.894 -15.230 0.307 1.00 79.12 129 ASN A O 1
ATOM 1042 N N . GLY A 1 130 ? -5.258 -13.679 1.193 1.00 77.88 130 GLY A N 1
ATOM 1043 C CA . GLY A 1 130 ? -5.160 -12.732 0.077 1.00 77.88 130 GLY A CA 1
ATOM 1044 C C . GLY A 1 130 ? -4.192 -11.570 0.313 1.00 77.88 130 GLY A C 1
ATOM 1045 O O . GLY A 1 130 ? -3.672 -11.004 -0.644 1.00 77.88 130 GLY A O 1
ATOM 1046 N N . LEU A 1 131 ? -3.938 -11.200 1.572 1.00 85.62 131 LEU A N 1
ATOM 1047 C CA . LEU A 1 131 ? -3.084 -10.065 1.927 1.00 85.62 131 LEU A CA 1
ATOM 1048 C C . LEU A 1 131 ? -1.877 -10.539 2.736 1.00 85.62 131 LEU A C 1
ATOM 1050 O O . LEU A 1 131 ? -2.029 -11.108 3.816 1.00 85.62 131 LEU A O 1
ATOM 1054 N N . LYS A 1 132 ? -0.674 -10.248 2.237 1.00 87.81 132 LYS A N 1
ATOM 1055 C CA . LYS A 1 132 ? 0.602 -10.569 2.891 1.00 87.81 132 LYS A CA 1
ATOM 1056 C C . LYS A 1 132 ? 1.378 -9.294 3.252 1.00 87.81 132 LYS A C 1
ATOM 1058 O O . LYS A 1 132 ? 1.128 -8.229 2.672 1.00 87.81 132 LYS A O 1
ATOM 1063 N N . PRO A 1 133 ? 2.312 -9.356 4.219 1.00 89.50 133 PRO A N 1
ATOM 1064 C CA . PRO A 1 133 ? 3.179 -8.224 4.526 1.00 89.50 133 PRO A CA 1
ATOM 1065 C C . PRO A 1 133 ? 4.055 -7.874 3.315 1.00 89.50 133 PRO A C 1
ATOM 1067 O O . PRO A 1 133 ? 4.718 -8.739 2.757 1.00 89.50 133 PRO A O 1
ATOM 1070 N N . LEU A 1 134 ? 4.068 -6.595 2.925 1.00 90.69 134 LEU A N 1
ATOM 1071 C CA . LEU A 1 134 ? 4.790 -6.119 1.741 1.00 90.69 134 LEU A CA 1
ATOM 1072 C C . LEU A 1 134 ? 6.240 -5.739 2.068 1.00 90.69 134 LEU A C 1
ATOM 1074 O O . LEU A 1 134 ? 6.504 -4.641 2.590 1.00 90.69 134 LEU A O 1
ATOM 1078 N N . ARG A 1 135 ? 7.185 -6.614 1.713 1.00 87.88 135 ARG A N 1
ATOM 1079 C CA . ARG A 1 135 ? 8.627 -6.333 1.784 1.00 87.88 135 ARG A CA 1
ATOM 1080 C C . ARG A 1 135 ? 9.065 -5.509 0.576 1.00 87.88 135 ARG A C 1
ATOM 1082 O O . ARG A 1 135 ? 8.374 -5.455 -0.434 1.00 87.88 135 ARG A O 1
ATOM 1089 N N . GLY A 1 136 ? 10.200 -4.817 0.686 1.00 84.38 136 GLY A N 1
ATOM 1090 C CA . GLY A 1 136 ? 10.769 -4.091 -0.461 1.00 84.38 136 GLY A CA 1
ATOM 1091 C C . GLY A 1 136 ? 11.122 -5.031 -1.617 1.00 84.38 136 GLY A C 1
ATOM 1092 O O . GLY A 1 136 ? 10.902 -4.693 -2.772 1.00 84.38 136 GLY A O 1
ATOM 1093 N N . GLU A 1 137 ? 11.568 -6.237 -1.272 1.00 84.19 137 GLU A N 1
ATOM 1094 C CA . GLU A 1 137 ? 11.899 -7.332 -2.190 1.00 84.19 137 GLU A CA 1
ATOM 1095 C C . GLU A 1 137 ? 10.700 -7.849 -2.984 1.00 84.19 137 GLU A C 1
ATOM 1097 O O . GLU A 1 137 ? 10.891 -8.417 -4.047 1.00 84.19 137 GLU A O 1
ATOM 1102 N N . ASP A 1 138 ? 9.470 -7.642 -2.506 1.00 83.50 138 ASP A N 1
ATOM 1103 C CA . ASP A 1 138 ? 8.260 -8.069 -3.216 1.00 83.50 138 ASP A CA 1
ATOM 1104 C C . ASP A 1 138 ? 7.842 -7.066 -4.305 1.00 83.50 138 ASP A C 1
ATOM 1106 O O . ASP A 1 138 ? 7.032 -7.390 -5.178 1.00 83.50 138 ASP A O 1
ATOM 1110 N N . ILE A 1 139 ? 8.379 -5.839 -4.270 1.00 85.00 139 ILE A N 1
ATOM 1111 C CA . ILE A 1 139 ? 8.005 -4.736 -5.165 1.00 85.00 139 ILE A CA 1
ATOM 1112 C C . ILE A 1 139 ? 8.821 -4.828 -6.454 1.00 85.00 139 ILE A C 1
ATOM 1114 O O . ILE A 1 139 ? 9.758 -4.067 -6.698 1.00 85.00 139 ILE A O 1
ATOM 1118 N N . TRP A 1 140 ? 8.440 -5.762 -7.313 1.00 81.75 140 TRP A N 1
ATOM 1119 C CA . TRP A 1 140 ? 9.019 -5.900 -8.641 1.00 81.75 140 TRP A CA 1
ATOM 1120 C C . TRP A 1 140 ? 7.964 -6.318 -9.663 1.00 81.75 140 TRP A C 1
ATOM 1122 O O . TRP A 1 140 ? 6.860 -6.760 -9.336 1.00 81.75 140 TRP A O 1
ATOM 1132 N N . SER A 1 141 ? 8.278 -6.044 -10.926 1.00 76.81 141 SER A N 1
ATOM 1133 C CA . SER A 1 141 ? 7.399 -6.336 -12.056 1.00 76.81 141 SER A CA 1
ATOM 1134 C C . SER A 1 141 ? 7.592 -7.777 -12.510 1.00 76.81 141 SER A C 1
ATOM 1136 O O . SER A 1 141 ? 8.681 -8.315 -12.353 1.00 76.81 141 SER A O 1
ATOM 1138 N N . ILE A 1 142 ? 6.557 -8.361 -13.110 1.00 77.62 142 ILE A N 1
ATOM 1139 C CA . ILE A 1 142 ? 6.600 -9.690 -13.721 1.00 77.62 142 ILE A CA 1
ATOM 1140 C C . ILE A 1 142 ? 7.822 -9.797 -14.648 1.00 77.62 142 ILE A C 1
ATOM 1142 O O . ILE A 1 142 ? 7.969 -8.992 -15.574 1.00 77.62 142 ILE A O 1
ATOM 1146 N N . SER A 1 143 ? 8.692 -10.778 -14.396 1.00 66.25 143 SER A N 1
ATOM 1147 C CA . SER A 1 143 ? 9.848 -11.065 -15.245 1.00 66.25 143 SER A CA 1
ATOM 1148 C C . SER A 1 143 ? 9.735 -12.455 -15.851 1.00 66.25 143 SER A C 1
ATOM 1150 O O . SER A 1 143 ? 9.388 -13.416 -15.167 1.00 66.25 143 SER A O 1
ATOM 1152 N N . TRP A 1 144 ? 10.080 -12.562 -17.128 1.00 57.56 144 TRP A N 1
ATOM 1153 C CA . TRP A 1 144 ? 10.257 -13.848 -17.790 1.00 57.56 144 TRP A CA 1
ATOM 1154 C C . TRP A 1 144 ? 11.590 -14.452 -17.344 1.00 57.56 144 TRP A C 1
ATOM 1156 O O . TRP A 1 144 ? 12.596 -13.735 -17.313 1.00 57.56 144 TRP A O 1
ATOM 1166 N N . GLY A 1 145 ? 11.590 -15.734 -16.967 1.00 54.00 145 GLY A N 1
ATOM 1167 C CA . GLY A 1 145 ? 12.826 -16.483 -16.742 1.00 54.00 145 GLY A CA 1
ATOM 1168 C C . GLY A 1 145 ? 13.741 -16.379 -17.966 1.00 54.00 145 GLY A C 1
ATOM 1169 O O . GLY A 1 145 ? 13.265 -16.359 -19.100 1.00 54.00 145 GLY A O 1
ATOM 1170 N N . LYS A 1 146 ? 15.048 -16.232 -17.738 1.00 46.59 146 LYS A N 1
ATOM 1171 C CA . LYS A 1 146 ? 16.049 -16.264 -18.811 1.00 46.59 146 LYS A CA 1
ATOM 1172 C C . LYS A 1 146 ? 16.377 -17.711 -19.161 1.00 46.59 146 LYS A C 1
ATOM 1174 O O . LYS A 1 146 ? 16.507 -18.536 -18.259 1.00 46.59 146 LYS A O 1
ATOM 1179 N N . ASP A 1 147 ? 16.619 -17.962 -20.442 1.00 43.78 147 ASP A N 1
ATOM 1180 C CA . ASP A 1 147 ? 17.163 -19.228 -20.933 1.00 43.78 147 ASP A CA 1
ATOM 1181 C C . ASP A 1 147 ? 18.462 -19.557 -20.169 1.00 43.78 147 ASP A C 1
ATOM 1183 O O . ASP A 1 147 ? 19.424 -18.780 -20.192 1.00 43.78 147 ASP A O 1
ATOM 1187 N N . GLY A 1 148 ? 18.470 -20.679 -19.440 1.00 50.88 148 GLY A N 1
ATOM 1188 C CA . GLY A 1 148 ? 19.639 -21.190 -18.709 1.00 50.88 148 GLY A CA 1
ATOM 1189 C C . GLY A 1 148 ? 19.529 -21.273 -17.180 1.00 50.88 148 GLY A C 1
ATOM 1190 O O . GLY A 1 148 ? 20.454 -21.792 -16.558 1.00 50.88 148 GLY A O 1
ATOM 1191 N N . ASP A 1 149 ? 18.433 -20.822 -16.563 1.00 50.59 149 ASP A N 1
ATOM 1192 C CA . ASP A 1 149 ? 18.123 -21.128 -15.153 1.00 50.59 149 ASP A CA 1
ATOM 1193 C C . ASP A 1 149 ? 17.377 -22.484 -15.087 1.00 50.59 149 ASP A C 1
ATOM 1195 O O . ASP A 1 149 ? 16.569 -22.758 -15.980 1.00 50.59 149 ASP A O 1
ATOM 1199 N N . PRO A 1 150 ? 17.579 -23.363 -14.081 1.00 46.53 150 PRO A N 1
ATOM 1200 C CA . PRO A 1 150 ? 17.007 -24.719 -14.059 1.00 46.53 150 PRO A CA 1
ATOM 1201 C C . PRO A 1 150 ? 15.475 -24.765 -13.871 1.00 46.53 150 PRO A C 1
ATOM 1203 O O . PRO A 1 150 ? 14.918 -25.823 -13.601 1.00 46.53 150 PRO A O 1
ATOM 1206 N N . THR A 1 151 ? 14.787 -23.636 -14.056 1.00 49.75 151 THR A N 1
ATOM 1207 C CA . THR A 1 151 ? 13.324 -23.500 -14.026 1.00 49.75 151 THR A CA 1
ATOM 1208 C C . THR A 1 151 ? 12.777 -23.124 -15.409 1.00 49.75 151 THR A C 1
ATOM 1210 O O . THR A 1 151 ? 11.898 -22.286 -15.486 1.00 49.75 151 THR A O 1
ATOM 1213 N N . GLY A 1 152 ? 13.314 -23.710 -16.488 1.00 40.56 152 GLY A N 1
ATOM 1214 C CA . GLY A 1 152 ? 12.677 -23.867 -17.809 1.00 40.56 152 GLY A CA 1
ATOM 1215 C C . GLY A 1 152 ? 12.304 -22.613 -18.625 1.00 40.56 152 GLY A C 1
ATOM 1216 O O . GLY A 1 152 ? 11.863 -21.580 -18.125 1.00 40.56 152 GLY A O 1
ATOM 1217 N N . GLU A 1 153 ? 12.398 -22.734 -19.947 1.00 40.97 153 GLU A N 1
ATOM 1218 C CA . GLU A 1 153 ? 11.792 -21.789 -20.889 1.00 40.97 153 GLU A CA 1
ATOM 1219 C C . GLU A 1 153 ? 10.263 -21.789 -20.684 1.00 40.97 153 GLU A C 1
ATOM 1221 O O . GLU A 1 153 ? 9.604 -22.810 -20.870 1.00 40.97 153 GLU A O 1
ATOM 1226 N N . GLY A 1 154 ? 9.695 -20.658 -20.246 1.00 55.03 154 GLY A N 1
ATOM 1227 C CA . GLY A 1 154 ? 8.243 -20.486 -20.072 1.00 55.03 154 GLY A CA 1
ATOM 1228 C C . GLY A 1 154 ? 7.762 -20.120 -18.664 1.00 55.03 154 GLY A C 1
ATOM 1229 O O . GLY A 1 154 ? 6.583 -19.797 -18.506 1.00 55.03 154 GLY A O 1
ATOM 1230 N N . TYR A 1 155 ? 8.629 -20.098 -17.647 1.00 57.78 155 TYR A N 1
ATOM 1231 C CA . TYR A 1 155 ? 8.202 -19.741 -16.292 1.00 57.78 155 TYR A CA 1
ATOM 1232 C C . TYR A 1 155 ? 8.209 -18.222 -16.068 1.00 57.78 155 TYR A C 1
ATOM 1234 O O . TYR A 1 155 ? 9.212 -17.520 -16.232 1.00 57.78 155 TYR A O 1
ATOM 1242 N N . VAL A 1 156 ? 7.042 -17.709 -15.679 1.00 65.62 156 VAL A N 1
ATOM 1243 C CA . VAL A 1 156 ? 6.841 -16.323 -15.264 1.00 65.62 156 VAL A CA 1
ATOM 1244 C C . VAL A 1 156 ? 7.209 -16.211 -13.788 1.00 65.62 156 VAL A C 1
ATOM 1246 O O . VAL A 1 156 ? 6.459 -16.657 -12.919 1.00 65.62 156 VAL A O 1
ATOM 1249 N N . VAL A 1 157 ? 8.353 -15.596 -13.482 1.00 67.25 157 VAL A N 1
ATOM 1250 C CA . VAL A 1 157 ? 8.716 -15.309 -12.091 1.00 67.25 157 VAL A CA 1
ATOM 1251 C C . VAL A 1 157 ? 7.948 -14.056 -11.679 1.00 67.25 157 VAL A C 1
ATOM 1253 O O . VAL A 1 157 ? 8.076 -12.990 -12.291 1.00 67.25 157 VAL A O 1
ATOM 1256 N N . SER A 1 158 ? 7.113 -14.179 -10.650 1.00 72.94 158 SER A N 1
ATOM 1257 C CA . SER A 1 158 ? 6.323 -13.065 -10.129 1.00 72.94 158 SER A CA 1
ATOM 1258 C C . SER A 1 158 ? 6.275 -13.094 -8.603 1.00 72.94 158 SER A C 1
ATOM 1260 O O . SER A 1 158 ? 6.291 -14.156 -7.982 1.00 72.94 158 SER A O 1
ATOM 1262 N N . SER A 1 159 ? 6.250 -11.919 -7.974 1.00 81.06 159 SER A N 1
ATOM 1263 C CA . SER A 1 159 ? 6.020 -11.811 -6.534 1.00 81.06 159 SER A CA 1
ATOM 1264 C C . SER A 1 159 ? 4.585 -12.171 -6.165 1.00 81.06 159 SER A C 1
ATOM 1266 O O . SER A 1 159 ? 3.667 -12.075 -6.979 1.00 81.06 159 SER A O 1
ATOM 1268 N N . TRP A 1 160 ? 4.367 -12.503 -4.887 1.00 84.69 160 TRP A N 1
ATOM 1269 C CA . TRP A 1 160 ? 3.036 -12.815 -4.353 1.00 84.69 160 TRP A CA 1
ATOM 1270 C C . TRP A 1 160 ? 2.010 -11.713 -4.634 1.00 84.69 160 TRP A C 1
ATOM 1272 O O . TRP A 1 160 ? 0.823 -12.006 -4.741 1.00 84.69 160 TRP A O 1
ATOM 1282 N N . ILE A 1 161 ? 2.460 -10.460 -4.792 1.00 86.69 161 ILE A N 1
ATOM 1283 C CA . ILE A 1 161 ? 1.590 -9.345 -5.157 1.00 86.69 161 ILE A CA 1
ATOM 1284 C C . ILE A 1 161 ? 0.913 -9.574 -6.500 1.00 86.69 161 ILE A C 1
ATOM 1286 O O . ILE A 1 161 ? -0.004 -8.832 -6.766 1.00 86.69 161 ILE A O 1
ATOM 1290 N N . TRP A 1 162 ? 1.326 -10.510 -7.351 1.00 82.12 162 TRP A N 1
ATOM 1291 C CA . TRP A 1 162 ? 0.681 -10.811 -8.633 1.00 82.12 162 TRP A CA 1
ATOM 1292 C C . TRP A 1 162 ? -0.247 -12.024 -8.565 1.00 82.12 162 TRP A C 1
ATOM 1294 O O . TRP A 1 162 ? -1.075 -12.193 -9.454 1.00 82.12 162 TRP A O 1
ATOM 1304 N N . ASN A 1 163 ? -0.155 -12.830 -7.505 1.00 76.69 163 ASN A N 1
ATOM 1305 C CA . ASN A 1 163 ? -1.008 -13.995 -7.334 1.00 76.69 163 ASN A CA 1
ATOM 1306 C C . ASN A 1 163 ? -2.351 -13.570 -6.711 1.00 76.69 163 ASN A C 1
ATOM 1308 O O . ASN A 1 163 ? -2.394 -12.997 -5.618 1.00 76.69 163 ASN A O 1
ATOM 1312 N N . THR A 1 164 ? -3.455 -13.799 -7.417 1.00 63.38 164 THR A N 1
ATOM 1313 C CA . THR A 1 164 ? -4.806 -13.640 -6.875 1.00 63.38 164 THR A CA 1
ATOM 1314 C C . THR A 1 164 ? -5.213 -14.922 -6.155 1.00 63.38 164 THR A C 1
ATOM 1316 O O . THR A 1 164 ? -5.119 -16.017 -6.702 1.00 63.38 164 THR A O 1
ATOM 1319 N N . SER A 1 165 ? -5.690 -14.793 -4.913 1.00 54.97 165 SER A N 1
ATOM 1320 C CA . SER A 1 165 ? -6.204 -15.918 -4.125 1.00 54.97 165 SER A CA 1
ATOM 1321 C C . SER A 1 165 ? -7.277 -16.675 -4.919 1.00 54.97 165 SER A C 1
ATOM 1323 O O . SER A 1 165 ? -8.373 -16.150 -5.115 1.00 54.97 165 SER A O 1
ATOM 1325 N N . GLY A 1 166 ? -6.934 -17.872 -5.401 1.00 52.41 166 GLY A N 1
ATOM 1326 C CA . GLY A 1 166 ? -7.766 -18.697 -6.282 1.00 52.41 166 GLY A CA 1
ATOM 1327 C C . GLY A 1 166 ? -6.993 -19.358 -7.428 1.00 52.41 166 GLY A C 1
ATOM 1328 O O . GLY A 1 166 ? -7.457 -20.362 -7.956 1.00 52.41 166 GLY A O 1
ATOM 1329 N N . ILE A 1 167 ? -5.811 -18.842 -7.782 1.00 49.00 167 ILE A N 1
ATOM 1330 C CA . ILE A 1 167 ? -4.921 -19.463 -8.770 1.00 49.00 167 ILE A CA 1
ATOM 1331 C C . ILE A 1 167 ? -3.819 -20.205 -8.010 1.00 49.00 167 ILE A C 1
ATOM 1333 O O . ILE A 1 167 ? -2.726 -19.690 -7.770 1.00 49.00 167 ILE A O 1
ATOM 1337 N N . ASP A 1 168 ? -4.147 -21.412 -7.552 1.00 43.19 168 ASP A N 1
ATOM 1338 C CA . ASP A 1 168 ? -3.130 -22.347 -7.090 1.00 43.19 168 ASP A CA 1
ATOM 1339 C C . ASP A 1 168 ? -2.506 -23.023 -8.314 1.00 43.19 168 ASP A C 1
ATOM 1341 O O . ASP A 1 168 ? -3.127 -23.862 -8.964 1.00 43.19 168 ASP A O 1
ATOM 1345 N N . HIS A 1 169 ? -1.280 -22.632 -8.657 1.00 51.50 169 HIS A N 1
ATOM 1346 C CA . HIS A 1 169 ? -0.503 -23.299 -9.704 1.00 51.50 169 HIS A CA 1
ATOM 1347 C C . HIS A 1 169 ? 0.021 -24.675 -9.261 1.00 51.50 169 HIS A C 1
ATOM 1349 O O . HIS A 1 169 ? 0.659 -25.357 -10.055 1.00 51.50 169 HIS A O 1
ATOM 1355 N N . THR A 1 170 ? -0.240 -25.080 -8.014 1.00 46.97 170 THR A N 1
ATOM 1356 C CA . THR A 1 170 ? 0.192 -26.362 -7.443 1.00 46.97 170 THR A CA 1
ATOM 1357 C C . THR A 1 170 ? -0.848 -27.474 -7.618 1.00 46.97 170 THR A C 1
ATOM 1359 O O . THR A 1 170 ? -0.568 -28.623 -7.287 1.00 46.97 170 THR A O 1
ATOM 1362 N N . ASN A 1 171 ? -2.022 -27.183 -8.188 1.00 41.22 171 ASN A N 1
ATOM 1363 C CA . ASN A 1 171 ? -2.989 -28.222 -8.536 1.00 41.22 171 ASN A CA 1
ATOM 1364 C C . ASN A 1 171 ? -2.630 -28.851 -9.890 1.00 41.22 171 ASN A C 1
ATOM 1366 O O . ASN A 1 171 ? -3.277 -28.605 -10.907 1.00 41.22 171 ASN A O 1
ATOM 1370 N N . GLU A 1 172 ? -1.621 -29.722 -9.877 1.00 47.00 172 GLU A N 1
ATOM 1371 C CA . GLU A 1 172 ? -1.308 -30.685 -10.948 1.00 47.00 172 GLU A CA 1
ATOM 1372 C C . GLU A 1 172 ? -2.410 -31.758 -11.140 1.00 47.00 172 GLU A C 1
ATOM 1374 O O . GLU A 1 172 ? -2.228 -32.729 -11.868 1.00 47.00 172 GLU A O 1
ATOM 1379 N N . GLU A 1 173 ? -3.583 -31.602 -10.523 1.00 49.56 173 GLU A N 1
ATOM 1380 C CA . GLU A 1 173 ? -4.640 -32.620 -10.478 1.00 49.56 173 GLU A CA 1
ATOM 1381 C C . GLU A 1 173 ? -5.642 -32.571 -11.645 1.00 49.56 173 GLU A C 1
ATOM 1383 O O . GLU A 1 173 ? -6.639 -33.285 -11.619 1.00 49.56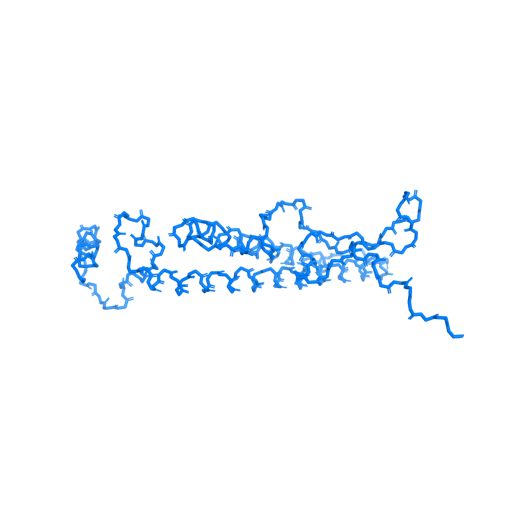 173 GLU A O 1
ATOM 1388 N N . ASN A 1 174 ? -5.409 -31.764 -12.690 1.00 39.78 174 ASN A N 1
ATOM 1389 C CA . ASN A 1 174 ? -6.367 -31.642 -13.802 1.00 39.78 174 ASN A CA 1
ATOM 1390 C C . ASN A 1 174 ? -5.762 -31.765 -15.211 1.00 39.78 174 ASN A C 1
ATOM 1392 O O . ASN A 1 174 ? -6.246 -31.161 -16.167 1.00 39.78 174 ASN A O 1
ATOM 1396 N N . I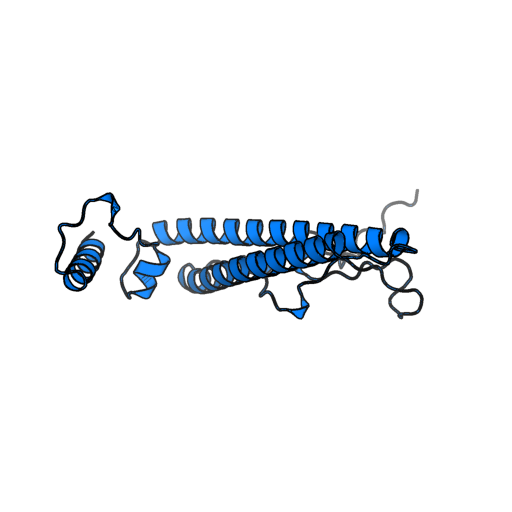LE A 1 175 ? -4.703 -32.568 -15.358 1.00 43.75 175 ILE A N 1
ATOM 1397 C CA . ILE A 1 175 ? -4.188 -33.005 -16.669 1.00 43.75 175 ILE A CA 1
ATOM 1398 C C . ILE A 1 175 ? -4.331 -34.530 -16.775 1.00 43.75 175 ILE A C 1
ATOM 1400 O O . ILE A 1 175 ? -3.357 -35.260 -16.935 1.00 43.75 175 ILE A O 1
ATOM 1404 N N . ALA A 1 176 ? -5.554 -35.041 -16.636 1.00 45.31 176 ALA A N 1
ATOM 1405 C CA . ALA A 1 176 ? -5.846 -36.450 -16.897 1.00 45.31 176 ALA A CA 1
ATOM 1406 C C . ALA A 1 176 ? -7.283 -36.682 -17.384 1.00 45.31 176 ALA A 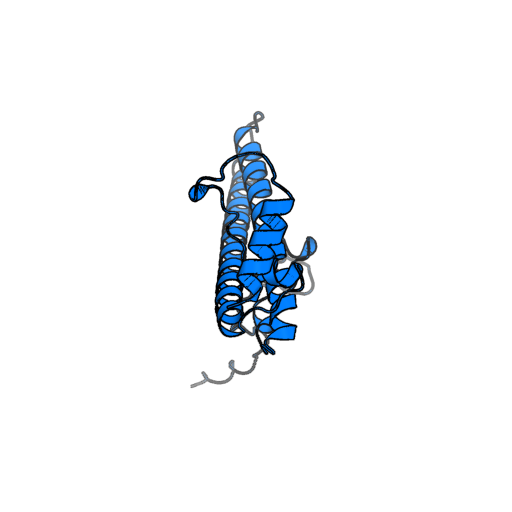C 1
ATOM 1408 O O . ALA A 1 176 ? -7.880 -37.698 -17.061 1.00 45.31 176 ALA A O 1
ATOM 1409 N N . GLU A 1 177 ? -7.853 -35.774 -18.177 1.00 46.50 177 GLU A N 1
ATOM 1410 C CA . GLU A 1 177 ? -9.121 -36.068 -18.853 1.00 46.50 177 GLU A CA 1
ATOM 1411 C C . GLU A 1 177 ? -9.197 -35.342 -20.195 1.00 46.50 177 GLU A C 1
ATOM 1413 O O . GLU A 1 177 ? -9.780 -34.275 -20.314 1.00 46.50 177 GLU A O 1
ATOM 1418 N N . CYS A 1 178 ? -8.503 -35.899 -21.190 1.00 43.94 178 CYS A N 1
ATOM 1419 C CA . CYS A 1 178 ? -8.780 -35.753 -22.624 1.00 43.94 178 CYS A CA 1
ATOM 1420 C C . CYS A 1 178 ? -7.857 -36.721 -23.385 1.00 43.94 178 CYS A C 1
ATOM 1422 O O . CYS A 1 178 ? -6.827 -36.338 -23.942 1.00 43.94 178 CYS A O 1
ATOM 1424 N N . LYS A 1 179 ? -8.210 -38.006 -23.358 1.00 39.56 179 LYS A N 1
ATOM 1425 C CA . LYS A 1 179 ? -7.834 -38.972 -24.392 1.00 39.56 179 LYS A CA 1
ATOM 1426 C C . LYS A 1 179 ? -9.095 -39.755 -24.731 1.00 39.56 179 LYS A C 1
ATOM 1428 O O . LYS A 1 179 ? -9.410 -40.710 -24.029 1.00 39.56 179 LYS A O 1
ATOM 1433 N N . ASP A 1 180 ? -9.777 -39.297 -25.771 1.00 40.59 180 ASP A N 1
ATOM 1434 C CA . ASP A 1 180 ? -10.582 -40.159 -26.636 1.00 40.59 180 ASP A CA 1
ATOM 1435 C C . ASP A 1 180 ? -9.722 -40.551 -27.845 1.00 40.59 180 ASP A C 1
ATOM 1437 O O . ASP A 1 180 ? -8.989 -39.664 -28.354 1.00 40.59 180 ASP A O 1
#